Protein AF-A0A7R8CH23-F1 (afdb_monomer_lite)

InterPro domains:
  IPR001879 GPCR, family 2, extracellular hormone receptor domain [PF02793] (46-106)
  IPR001879 GPCR, family 2, extracellular hormone receptor domain [PS50227] (45-105)
  IPR001879 GPCR, family 2, extracellular hormone receptor domain [SM00008] (44-114)
  IPR003051 GPCR, family 2, corticotropin releasing factor receptor [PR01279] (59-70)
  IPR003051 GPCR, family 2, corticotropin releasing factor receptor [PR01279] (72-89)
  IPR003051 GPCR, family 2, corticotropin releasing factor receptor [PR01279] (93-109)
  IPR003051 GPCR, family 2, corticotropin releasing factor receptor [PR01279] (132-149)
  IPR017983 GPCR, family 2, secretin-like, conserved site [PS00649] (48-72)
  IPR036445 GPCR family 2, extracellular hormone receptor domain superfamily [G3DSA:4.10.1240.10] (37-118)
  IPR036445 GPCR family 2, extracellular hormone receptor domain superfamily [SSF111418] (42-132)
  IPR050332 G-protein coupled receptor 2 [PTHR45620] (45-149)

Organism: Lepeophtheirus salmonis (NCBI:txid72036)

Secondary structure (DSSP, 8-state):
--EEEEEEEETTEEEEEEEES----------S----------S-SSSBPPEE-SS-EEPPB-TTEEEEEEPPSEETTEEB-TTSEEEEEE-TTS-B-SS-B-TT--BS-TT-TTTS-HHHHHHHHHHHHHHHHHHHHHHHHHHHHHHH-

Radius of gyration: 26.86 Å; chains: 1; bounding box: 71×34×77 Å

Structure (mmCIF, N/CA/C/O backbone):
data_AF-A0A7R8CH23-F1
#
_entry.id   AF-A0A7R8CH23-F1
#
loop_
_atom_site.group_PDB
_atom_site.id
_atom_site.type_symbol
_atom_site.label_atom_id
_atom_site.label_alt_id
_atom_site.label_comp_id
_atom_site.label_asym_id
_atom_site.label_entity_id
_atom_site.label_seq_id
_atom_site.pdbx_PDB_ins_code
_atom_site.Cartn_x
_atom_site.Cartn_y
_atom_site.Cartn_z
_atom_site.occupancy
_atom_site.B_iso_or_equiv
_atom_site.auth_seq_id
_atom_site.auth_comp_id
_atom_site.auth_asym_id
_atom_site.auth_atom_id
_atom_site.pdbx_PDB_model_num
ATOM 1 N N . MET A 1 1 ? -20.859 -6.959 9.767 1.00 36.38 1 MET A N 1
ATOM 2 C CA . MET A 1 1 ? -20.305 -5.737 10.387 1.00 36.38 1 MET A CA 1
ATOM 3 C C . MET A 1 1 ? -18.914 -5.469 9.821 1.00 36.38 1 MET A C 1
ATOM 5 O O . MET A 1 1 ? -17.919 -5.811 10.444 1.00 36.38 1 MET A O 1
ATOM 9 N N . GLY A 1 2 ? -18.836 -4.927 8.609 1.00 45.56 2 GLY A N 1
ATOM 10 C CA . GLY A 1 2 ? -17.570 -4.554 7.971 1.00 45.56 2 GLY A CA 1
ATOM 11 C C . GLY A 1 2 ? -17.636 -3.105 7.509 1.00 45.56 2 GLY A C 1
ATOM 12 O O . GLY A 1 2 ? -18.728 -2.599 7.248 1.00 45.56 2 GLY A O 1
ATOM 13 N N . CYS A 1 3 ? -16.495 -2.425 7.439 1.00 55.41 3 CYS A N 1
ATOM 14 C CA . CYS A 1 3 ? -16.404 -1.160 6.721 1.00 55.41 3 CYS A CA 1
ATOM 15 C C . CYS A 1 3 ? -16.164 -1.462 5.239 1.00 55.41 3 CYS A C 1
ATOM 17 O O . CYS A 1 3 ? -15.293 -2.266 4.906 1.00 55.41 3 CYS A O 1
ATOM 19 N N . ARG A 1 4 ? -16.980 -0.872 4.365 1.00 56.94 4 ARG A N 1
ATOM 20 C CA . ARG A 1 4 ? -16.882 -1.013 2.912 1.00 56.94 4 ARG A CA 1
ATOM 21 C C . ARG A 1 4 ? -16.224 0.245 2.352 1.00 56.94 4 ARG A C 1
ATOM 23 O O . ARG A 1 4 ? -16.413 1.337 2.882 1.00 56.94 4 ARG A O 1
ATOM 30 N N . VAL A 1 5 ? -15.422 0.070 1.304 1.00 58.75 5 VAL A N 1
ATOM 31 C CA . VAL A 1 5 ? -14.964 1.197 0.494 1.00 58.75 5 VAL A CA 1
ATOM 32 C C . VAL A 1 5 ? -16.116 1.566 -0.427 1.00 58.75 5 VAL A C 1
ATOM 34 O O . VAL A 1 5 ? -16.444 0.805 -1.337 1.00 58.75 5 VAL A O 1
ATOM 37 N N . ASP A 1 6 ? -16.740 2.705 -0.163 1.00 57.22 6 ASP A N 1
ATOM 38 C CA . ASP A 1 6 ? -17.708 3.295 -1.072 1.00 57.22 6 ASP A CA 1
ATOM 39 C C . ASP A 1 6 ? -16.991 4.306 -1.959 1.00 57.22 6 ASP A C 1
ATOM 41 O O . ASP A 1 6 ? -16.208 5.148 -1.504 1.00 57.22 6 ASP A O 1
ATOM 45 N N . THR A 1 7 ? -17.255 4.195 -3.254 1.00 55.50 7 THR A N 1
ATOM 46 C CA . THR A 1 7 ? -16.744 5.106 -4.268 1.00 55.50 7 THR A CA 1
ATOM 47 C C . THR A 1 7 ? -17.795 6.179 -4.507 1.00 55.50 7 THR A C 1
ATOM 49 O O . THR A 1 7 ? -18.899 5.865 -4.954 1.00 55.50 7 THR A O 1
ATOM 52 N N . TYR A 1 8 ? -17.481 7.442 -4.222 1.00 51.59 8 TYR A N 1
ATOM 53 C CA . TYR A 1 8 ? -18.369 8.553 -4.564 1.00 51.59 8 TYR A CA 1
ATOM 54 C C . TYR A 1 8 ? -17.672 9.553 -5.485 1.00 51.59 8 TYR A C 1
ATOM 56 O O . TYR A 1 8 ? -16.466 9.797 -5.400 1.00 51.59 8 TYR A O 1
ATOM 64 N N . SER A 1 9 ? -18.449 10.129 -6.398 1.00 35.56 9 SER A N 1
ATOM 65 C CA . SER A 1 9 ? -17.972 11.121 -7.360 1.00 35.56 9 SER A CA 1
ATOM 66 C C . SER A 1 9 ? -18.293 12.525 -6.849 1.00 35.56 9 SER A C 1
ATOM 68 O O . SER A 1 9 ? -19.464 12.872 -6.701 1.00 35.56 9 SER A O 1
ATOM 70 N N . ILE A 1 10 ? -17.269 13.349 -6.604 1.00 44.78 10 ILE A N 1
ATOM 71 C CA . ILE A 1 10 ? -17.425 14.805 -6.444 1.00 44.78 10 ILE A CA 1
ATOM 72 C C . ILE A 1 10 ? -16.736 15.462 -7.640 1.00 44.78 10 ILE A C 1
ATOM 74 O O . ILE A 1 10 ? -15.509 15.553 -7.698 1.00 44.78 10 ILE A O 1
ATOM 78 N N . GLY A 1 11 ? -17.525 15.903 -8.622 1.00 55.12 11 GLY A N 1
ATOM 79 C CA . GLY A 1 11 ? -16.991 16.433 -9.881 1.00 55.12 11 GLY A CA 1
ATOM 80 C C . GLY A 1 11 ? -16.213 15.369 -10.669 1.00 55.12 11 GLY A C 1
ATOM 81 O O . GLY A 1 11 ? -16.676 14.239 -10.792 1.00 55.12 11 GLY A O 1
ATOM 82 N N . SER A 1 12 ? -15.031 15.720 -11.192 1.00 38.28 12 SER A N 1
ATOM 83 C CA . SER A 1 12 ? -14.148 14.804 -11.945 1.00 38.28 12 SER A CA 1
ATOM 84 C C . SER A 1 12 ? -13.234 13.932 -11.069 1.00 38.28 12 SER A C 1
ATOM 86 O O . SER A 1 12 ? -12.421 13.180 -11.603 1.00 38.28 12 SER A O 1
ATOM 88 N N . SER A 1 13 ? -13.331 14.034 -9.740 1.00 33.25 13 SER A N 1
ATOM 89 C CA . SER A 1 13 ? -12.480 13.298 -8.800 1.00 33.25 13 SER A CA 1
ATOM 90 C C . SER A 1 13 ? -13.232 12.110 -8.199 1.00 33.25 13 SER A C 1
ATOM 92 O O . SER A 1 13 ? -14.330 12.261 -7.658 1.00 33.25 13 SER A O 1
ATOM 94 N N . VAL A 1 14 ? -12.621 10.926 -8.276 1.00 50.81 14 VAL A N 1
ATOM 95 C CA . VAL A 1 14 ? -13.089 9.708 -7.603 1.00 50.81 14 VAL A CA 1
ATOM 96 C C . VAL A 1 14 ? -12.551 9.721 -6.176 1.00 50.81 14 VAL A C 1
ATOM 98 O O . VAL A 1 14 ? -11.336 9.765 -5.985 1.00 50.81 14 VAL A O 1
ATOM 101 N N . VAL A 1 15 ? -13.438 9.709 -5.179 1.00 51.28 15 VAL A N 1
ATOM 102 C CA . VAL A 1 15 ? -13.045 9.645 -3.768 1.00 51.28 15 VAL A CA 1
ATOM 103 C C . VAL A 1 15 ? -13.448 8.292 -3.198 1.00 51.28 15 VAL A C 1
ATOM 105 O O . VAL A 1 15 ? -14.611 7.894 -3.253 1.00 51.28 15 VAL A O 1
ATOM 108 N N . GLU A 1 16 ? -12.465 7.584 -2.651 1.00 50.53 16 GLU A N 1
ATOM 109 C CA . GLU A 1 16 ? -12.658 6.328 -1.933 1.00 50.53 16 GLU A CA 1
ATOM 110 C C . GLU A 1 16 ? -12.823 6.646 -0.449 1.00 50.53 16 GLU A C 1
ATOM 112 O O . GLU A 1 16 ? -11.978 7.309 0.159 1.00 50.53 16 GLU A O 1
ATOM 117 N N . SER A 1 17 ? -13.940 6.235 0.145 1.00 55.25 17 SER A N 1
ATOM 118 C CA . SER A 1 17 ? -14.217 6.485 1.559 1.00 55.25 17 SER A CA 1
ATOM 119 C C . SER A 1 17 ? -14.715 5.242 2.268 1.00 55.25 17 SER A C 1
ATOM 121 O O . SER A 1 17 ? -15.409 4.407 1.701 1.00 55.25 17 SER A O 1
ATOM 123 N N . CYS A 1 18 ? -14.330 5.130 3.535 1.00 62.78 18 CYS A N 1
ATOM 124 C CA . CYS A 1 18 ? -14.705 4.024 4.394 1.00 62.78 18 CYS A CA 1
ATOM 125 C C . CYS A 1 18 ? -16.016 4.321 5.105 1.00 62.78 18 CYS A C 1
ATOM 127 O O . CYS A 1 18 ? -16.049 5.101 6.055 1.00 62.78 18 CYS A O 1
ATOM 129 N N . THR A 1 19 ? -17.092 3.674 4.682 1.00 58.53 19 THR A N 1
ATOM 130 C CA . THR A 1 19 ? -18.384 3.723 5.367 1.00 58.53 19 THR A CA 1
ATOM 131 C C . THR A 1 19 ? -18.567 2.439 6.168 1.00 58.53 19 THR A C 1
ATOM 133 O O . THR A 1 19 ? -18.178 1.340 5.765 1.00 58.53 19 THR A O 1
ATOM 136 N N . LYS A 1 20 ? -19.120 2.550 7.377 1.00 54.94 20 LYS A N 1
ATOM 137 C CA . LYS A 1 20 ? -19.506 1.366 8.149 1.00 54.94 20 LYS A CA 1
ATOM 138 C C . LYS A 1 20 ? -20.740 0.771 7.476 1.00 54.94 20 LYS A C 1
ATOM 140 O O . LYS A 1 20 ? -21.751 1.454 7.378 1.00 54.94 20 LYS A O 1
ATOM 145 N N . GLY A 1 21 ? -20.669 -0.488 7.050 1.00 44.75 21 GLY A N 1
ATOM 146 C CA . GLY A 1 21 ? -21.730 -1.153 6.288 1.00 44.75 21 GLY A CA 1
ATOM 147 C C . GLY A 1 21 ? -23.062 -1.340 7.022 1.00 44.75 21 GLY A C 1
ATOM 148 O O . GLY A 1 21 ? -23.986 -1.844 6.410 1.00 44.75 21 GLY A O 1
ATOM 149 N N . ASP A 1 22 ? -23.181 -0.926 8.288 1.00 41.91 22 ASP A N 1
ATOM 150 C CA . ASP A 1 22 ? -24.427 -0.959 9.057 1.00 41.91 22 ASP A CA 1
ATOM 151 C C . ASP A 1 22 ? -24.450 0.199 10.091 1.00 41.91 22 ASP A C 1
ATOM 153 O O . ASP A 1 22 ? -24.155 -0.006 11.272 1.00 41.91 22 ASP A O 1
ATOM 157 N N . CYS A 1 23 ? -24.790 1.436 9.696 1.00 45.97 23 CYS A N 1
ATOM 158 C CA . CYS A 1 23 ? -25.543 2.294 10.625 1.00 45.97 23 CYS A CA 1
ATOM 159 C C . CYS A 1 23 ? -26.983 1.764 10.535 1.00 45.97 23 CYS A C 1
ATOM 161 O O . CYS A 1 23 ? -27.609 1.900 9.487 1.00 45.97 23 CYS A O 1
ATOM 163 N N . LEU A 1 24 ? -27.470 1.060 11.568 1.00 37.97 24 LEU A N 1
ATOM 164 C CA . LEU A 1 24 ? -28.811 0.466 11.562 1.00 37.97 24 LEU A CA 1
ATOM 165 C C . LEU A 1 24 ? -29.835 1.530 11.148 1.00 37.97 24 LEU A C 1
ATOM 167 O O . LEU A 1 24 ? -30.078 2.480 11.892 1.00 37.97 24 LEU A O 1
ATOM 171 N N . THR A 1 25 ? -30.471 1.355 9.991 1.00 38.69 25 THR A N 1
ATOM 172 C CA . THR A 1 25 ? -31.730 2.028 9.678 1.00 38.69 25 THR A CA 1
ATOM 173 C C . THR A 1 25 ? -32.793 1.451 10.605 1.00 38.69 25 THR A C 1
ATOM 175 O O . THR A 1 25 ? -33.557 0.567 10.223 1.00 38.69 25 THR A O 1
ATOM 178 N N . GLN A 1 26 ? -32.831 1.901 11.858 1.00 39.59 26 GLN A N 1
ATOM 179 C CA . GLN A 1 26 ? -34.026 1.720 12.666 1.00 39.59 26 GLN A CA 1
ATOM 180 C C . GLN A 1 26 ? -35.025 2.784 12.227 1.00 39.59 26 GLN A C 1
ATOM 182 O O . GLN A 1 26 ? -34.983 3.930 12.666 1.00 39.59 26 GLN A O 1
ATOM 187 N N . SER A 1 27 ? -35.936 2.403 11.337 1.00 41.25 27 SER A N 1
ATOM 188 C CA . SER A 1 27 ? -37.198 3.117 11.186 1.00 41.25 27 SER A CA 1
ATOM 189 C C . SER A 1 27 ? -38.006 2.907 12.468 1.00 41.25 27 SER A C 1
ATOM 191 O O . SER A 1 27 ? -38.812 1.984 12.548 1.00 41.25 27 SER A O 1
ATOM 193 N N . LEU A 1 28 ? -37.777 3.718 13.504 1.00 38.25 28 LEU A N 1
ATOM 194 C CA . LEU A 1 28 ? -38.648 3.708 14.678 1.00 38.25 28 LEU A CA 1
ATOM 195 C C . LEU A 1 28 ? -39.895 4.545 14.357 1.00 38.25 28 LEU A C 1
ATOM 197 O O . LEU A 1 28 ? -39.945 5.748 14.598 1.00 38.25 28 LEU A O 1
ATOM 201 N N . VAL A 1 29 ? -40.895 3.907 13.745 1.00 47.09 29 VAL A N 1
ATOM 202 C CA . VAL A 1 29 ? -42.216 4.507 13.519 1.00 47.09 29 VAL A CA 1
ATOM 203 C C . VAL A 1 29 ? -42.984 4.465 14.840 1.00 47.09 29 VAL A C 1
ATOM 205 O O . VAL A 1 29 ? -43.575 3.444 15.178 1.00 47.09 29 VAL A O 1
ATOM 208 N N . ILE A 1 30 ? -42.980 5.558 15.604 1.00 42.91 30 ILE A N 1
ATOM 209 C CA . ILE A 1 30 ? -43.882 5.724 16.752 1.00 42.91 30 ILE A CA 1
ATOM 210 C C . ILE A 1 30 ? -44.596 7.071 16.617 1.00 42.91 30 ILE A C 1
ATOM 212 O O . ILE A 1 30 ? -44.062 8.115 16.973 1.00 42.91 30 ILE A O 1
ATOM 216 N N . GLY A 1 31 ? -45.834 7.021 16.117 1.00 46.28 31 GLY A N 1
ATOM 217 C CA . GLY A 1 31 ? -46.788 8.132 16.176 1.00 46.28 31 GLY A CA 1
ATOM 218 C C . GLY A 1 31 ? -46.635 9.236 15.120 1.00 46.28 31 GLY A C 1
ATOM 219 O O . GLY A 1 31 ? -45.613 9.394 14.461 1.00 46.28 31 GLY A O 1
ATOM 220 N N . THR A 1 32 ? -47.716 10.003 14.945 1.00 50.19 32 THR A N 1
ATOM 221 C CA . THR A 1 32 ? -47.933 11.005 13.882 1.00 50.19 32 THR A CA 1
ATOM 222 C C . THR A 1 32 ? -47.398 12.408 14.192 1.00 50.19 32 THR A C 1
ATOM 224 O O . THR A 1 32 ? -47.683 13.351 13.455 1.00 50.19 32 THR A O 1
ATOM 227 N N . THR A 1 33 ? -46.623 12.597 15.257 1.00 39.81 33 THR A N 1
ATOM 228 C CA . THR A 1 33 ? -46.119 13.921 15.653 1.00 39.81 33 THR A CA 1
ATOM 229 C C . THR A 1 33 ? -44.639 14.072 15.329 1.00 39.81 33 THR A C 1
ATOM 231 O O . THR A 1 33 ? -43.784 13.459 15.960 1.00 39.81 33 THR A O 1
ATOM 234 N N . ARG A 1 34 ? -44.345 14.928 14.341 1.00 51.50 34 ARG A N 1
ATOM 235 C CA . ARG A 1 34 ? -42.996 15.361 13.952 1.00 51.50 34 ARG A CA 1
ATOM 236 C C . ARG A 1 34 ? -42.348 16.205 15.049 1.00 51.50 34 ARG A C 1
ATOM 238 O O . ARG A 1 34 ? -42.338 17.426 14.960 1.00 51.50 34 ARG A O 1
ATOM 245 N N . LEU A 1 35 ? -41.772 15.570 16.051 1.00 53.28 35 LEU A N 1
ATOM 246 C CA . LEU A 1 35 ? -40.751 16.175 16.895 1.00 53.28 35 LEU A CA 1
ATOM 247 C C . LEU A 1 35 ? -39.760 15.067 17.216 1.00 53.28 35 LEU A C 1
ATOM 249 O O . LEU A 1 35 ? -40.140 14.112 17.878 1.00 53.28 35 LEU A O 1
ATOM 253 N N . LEU A 1 36 ? -38.537 15.175 16.697 1.00 41.56 36 LEU A N 1
ATOM 254 C CA . LEU A 1 36 ? -37.297 14.960 17.443 1.00 41.56 36 LEU A CA 1
ATOM 255 C C . LEU A 1 36 ? -36.096 15.098 16.501 1.00 41.56 36 LEU A C 1
ATOM 257 O O . LEU A 1 36 ? -35.994 14.439 15.468 1.00 41.56 36 LEU A O 1
ATOM 261 N N . LEU A 1 37 ? -35.183 15.982 16.902 1.00 47.91 37 LEU A N 1
ATOM 262 C CA . LEU A 1 37 ? -33.774 15.893 16.558 1.00 47.91 37 LEU A CA 1
ATOM 263 C C . LEU A 1 37 ? -33.284 14.498 16.949 1.00 47.91 37 LEU A C 1
ATOM 265 O O . LEU A 1 37 ? -33.189 14.193 18.132 1.00 47.91 37 LEU A O 1
ATOM 269 N N . GLN A 1 38 ? -32.931 13.678 15.973 1.00 38.06 38 GLN A N 1
ATOM 270 C CA . GLN A 1 38 ? -31.993 12.598 16.217 1.00 38.06 38 GLN A CA 1
ATOM 271 C C . GLN A 1 38 ? -30.987 12.656 15.079 1.00 38.06 38 GLN A C 1
ATOM 273 O O . GLN A 1 38 ? -31.160 12.046 14.026 1.00 38.06 38 GLN A O 1
ATOM 278 N N . THR A 1 39 ? -29.943 13.459 15.268 1.00 37.81 39 THR A N 1
ATOM 279 C CA . THR A 1 39 ? -28.686 13.188 14.585 1.00 37.81 39 THR A CA 1
ATOM 280 C C . THR A 1 39 ? -28.330 11.749 14.946 1.00 37.81 39 THR A C 1
ATOM 282 O O . THR A 1 39 ? -28.065 11.422 16.102 1.00 37.81 39 THR A O 1
ATOM 285 N N . VAL A 1 40 ? -28.450 10.844 13.973 1.00 47.09 40 VAL A N 1
ATOM 286 C CA . VAL A 1 40 ? -27.966 9.471 14.099 1.00 47.09 40 VAL A CA 1
ATOM 287 C C . VAL A 1 40 ? -26.453 9.567 14.028 1.00 47.09 40 VAL A C 1
ATOM 289 O O . VAL A 1 40 ? -25.831 9.346 12.993 1.00 47.09 40 VAL A O 1
ATOM 292 N N . GLU A 1 41 ? -25.853 9.973 15.134 1.00 43.19 41 GLU A N 1
ATOM 293 C CA . GLU A 1 41 ? -24.439 9.776 15.336 1.00 43.19 41 GLU A CA 1
ATOM 294 C C . GLU A 1 41 ? -24.284 8.272 15.549 1.00 43.19 41 GLU A C 1
ATOM 296 O O . GLU A 1 41 ? -24.493 7.732 16.637 1.00 43.19 41 GLU A O 1
ATOM 301 N N . CYS A 1 42 ? -23.903 7.561 14.479 1.00 50.78 42 CYS A N 1
ATOM 302 C CA . CYS A 1 42 ? -23.018 6.415 14.655 1.00 50.78 42 CYS A CA 1
ATOM 303 C C . CYS A 1 42 ? -21.979 6.880 15.704 1.00 50.78 42 CYS A C 1
ATOM 305 O O . CYS A 1 42 ? -21.559 8.027 15.632 1.00 50.78 42 CYS A O 1
ATOM 307 N N . LEU A 1 43 ? -21.698 6.103 16.756 1.00 46.72 43 LEU A N 1
ATOM 308 C CA . LEU A 1 43 ? -20.859 6.519 17.894 1.00 46.72 43 LEU A CA 1
ATOM 309 C C . LEU A 1 43 ? -19.436 6.834 17.404 1.00 46.72 43 LEU A C 1
ATOM 311 O O . LEU A 1 43 ? -18.544 5.992 17.446 1.00 46.72 43 LEU A O 1
ATOM 315 N N . PHE A 1 44 ? -19.272 8.014 16.832 1.00 52.03 44 PHE A N 1
ATOM 316 C CA . PHE A 1 44 ? -18.194 8.343 15.918 1.00 52.03 44 PHE A CA 1
ATOM 317 C C . PHE A 1 44 ? -17.372 9.517 16.428 1.00 52.03 44 PHE A C 1
ATOM 319 O O . PHE A 1 44 ? -16.245 9.724 15.996 1.00 52.03 44 PHE A O 1
ATOM 326 N N . ASP A 1 45 ? -17.913 10.229 17.413 1.00 52.75 45 ASP A N 1
ATOM 327 C CA . ASP A 1 45 ? -17.341 11.479 17.892 1.00 52.75 45 ASP A CA 1
ATOM 328 C C . ASP A 1 45 ? -16.466 11.318 19.152 1.00 52.75 45 ASP A C 1
ATOM 330 O O . ASP A 1 45 ? -15.805 12.251 19.620 1.00 52.75 45 ASP A O 1
ATOM 334 N N . LEU A 1 46 ? -16.385 10.098 19.700 1.00 63.66 46 LEU A N 1
ATOM 335 C CA . LEU A 1 46 ? -15.522 9.799 20.849 1.00 63.66 46 LEU A CA 1
ATOM 336 C C . LEU A 1 46 ? -14.131 9.268 20.472 1.00 63.66 46 LEU A C 1
ATOM 338 O O . LEU A 1 46 ? -13.263 9.249 21.342 1.00 63.66 46 LEU A O 1
ATOM 342 N N . GLY A 1 47 ? -13.885 8.872 19.218 1.00 74.00 47 GLY A N 1
ATOM 343 C CA . GLY A 1 47 ? -12.663 8.160 18.816 1.00 74.00 47 GLY A CA 1
ATOM 344 C C . GLY A 1 47 ? -12.136 8.513 17.424 1.00 74.00 47 GLY A C 1
ATOM 345 O O . GLY A 1 47 ? -12.425 9.587 16.904 1.00 74.00 47 GLY A O 1
ATOM 346 N N . CYS A 1 48 ? -11.317 7.633 16.840 1.00 83.31 48 CYS A N 1
ATOM 347 C CA . CYS A 1 48 ? -10.758 7.849 15.503 1.00 83.31 48 CYS A CA 1
ATOM 348 C C . CYS A 1 48 ? -11.788 7.569 14.403 1.00 83.31 48 CYS A C 1
ATOM 350 O O . CYS A 1 48 ? -12.564 6.613 14.498 1.00 83.31 48 CYS A O 1
ATOM 352 N N . THR A 1 49 ? -11.753 8.381 13.341 1.00 81.62 49 THR A N 1
ATOM 353 C CA . THR A 1 49 ? -12.718 8.333 12.233 1.00 81.62 49 THR A CA 1
ATOM 354 C C . THR A 1 49 ? -12.431 7.228 11.202 1.00 81.62 49 THR A C 1
ATOM 356 O O . THR A 1 49 ? -11.336 6.686 11.259 1.00 81.62 49 THR A O 1
ATOM 359 N N . PRO A 1 50 ? -13.318 6.781 10.280 1.00 79.94 50 PRO A N 1
ATOM 360 C CA . PRO A 1 50 ? -13.040 5.580 9.516 1.00 79.94 50 PRO A CA 1
ATOM 361 C C . PRO A 1 50 ? -12.150 6.016 8.358 1.00 79.94 50 PRO A C 1
ATOM 363 O O . PRO A 1 50 ? -12.482 6.928 7.599 1.00 79.94 50 PRO A O 1
ATOM 366 N N . LEU A 1 51 ? -10.980 5.413 8.241 1.00 82.06 51 LEU A N 1
ATOM 367 C CA . LEU A 1 51 ? -9.959 5.909 7.331 1.00 82.06 51 LEU A CA 1
ATOM 368 C C . LEU A 1 51 ? -9.684 4.885 6.245 1.00 82.06 51 LEU A C 1
ATOM 370 O O . LEU A 1 51 ? -9.474 3.706 6.525 1.00 82.06 51 LEU A O 1
ATOM 374 N N . PHE A 1 52 ? -9.610 5.356 5.007 1.00 84.31 52 PHE A N 1
ATOM 375 C CA . PHE A 1 52 ? -9.043 4.577 3.922 1.00 84.31 52 PHE A CA 1
ATOM 376 C C . PHE A 1 52 ? -7.570 4.953 3.725 1.00 84.31 52 PHE A C 1
ATOM 378 O O . PHE A 1 52 ? -7.256 6.107 3.442 1.00 84.31 52 PHE A O 1
ATOM 385 N N . ASP A 1 53 ? -6.664 3.983 3.875 1.00 83.75 53 ASP A N 1
ATOM 386 C CA . ASP A 1 53 ? -5.207 4.198 3.791 1.00 83.75 53 ASP A CA 1
ATOM 387 C C . ASP A 1 53 ? -4.614 3.721 2.454 1.00 83.75 53 ASP A C 1
ATOM 389 O O . ASP A 1 53 ? -3.513 3.179 2.408 1.00 83.75 53 ASP A O 1
ATOM 393 N N . LYS A 1 54 ? -5.378 3.827 1.356 1.00 82.50 54 LYS A N 1
ATOM 394 C CA . LYS A 1 54 ? -5.029 3.338 -0.002 1.00 82.50 54 LYS A CA 1
ATOM 395 C C . LYS A 1 54 ? -4.848 1.819 -0.152 1.00 82.50 54 LYS A C 1
ATOM 397 O O . LYS A 1 54 ? -4.670 1.339 -1.268 1.00 82.50 54 LYS A O 1
ATOM 402 N N . ILE A 1 55 ? -4.864 1.078 0.954 1.00 83.38 55 ILE A N 1
ATOM 403 C CA . ILE A 1 55 ? -4.671 -0.378 1.001 1.00 83.38 55 ILE A CA 1
ATOM 404 C C . ILE A 1 55 ? -5.892 -1.043 1.628 1.00 83.38 55 ILE A C 1
ATOM 406 O O . ILE A 1 55 ? -6.462 -1.975 1.073 1.00 83.38 55 ILE A O 1
ATOM 410 N N . SER A 1 56 ? -6.296 -0.577 2.808 1.00 85.56 56 SER A N 1
ATOM 411 C CA . SER A 1 56 ? -7.367 -1.200 3.580 1.00 85.56 56 SER A CA 1
ATOM 412 C C . SER A 1 56 ? -8.238 -0.166 4.268 1.00 85.56 56 SER A C 1
ATOM 414 O O . SER A 1 56 ? -7.837 0.981 4.494 1.00 85.56 56 SER A O 1
ATOM 416 N N . CYS A 1 57 ? -9.453 -0.607 4.574 1.00 85.56 57 CYS A N 1
ATOM 417 C CA . CYS A 1 57 ? -10.471 0.210 5.192 1.00 85.56 57 CYS A CA 1
ATOM 418 C C . CYS A 1 57 ? -10.456 0.038 6.712 1.00 85.56 57 CYS A C 1
ATOM 420 O O . CYS A 1 57 ? -10.747 -1.046 7.219 1.00 85.56 57 CYS A O 1
ATOM 422 N N . TRP A 1 58 ? -10.114 1.102 7.437 1.00 84.81 58 TRP A N 1
ATOM 423 C CA . TRP A 1 58 ? -10.005 1.092 8.892 1.00 84.81 58 TRP A CA 1
ATOM 424 C C . TRP A 1 58 ? -11.330 1.508 9.535 1.00 84.81 58 TRP A C 1
ATOM 426 O O . TRP A 1 58 ? -11.788 2.633 9.306 1.00 84.81 58 TRP A O 1
ATOM 436 N N . PRO A 1 59 ? -11.961 0.640 10.348 1.00 83.25 59 PRO A N 1
ATOM 437 C CA . PRO A 1 59 ? -13.154 1.015 11.089 1.00 83.25 59 PRO A CA 1
ATOM 438 C C . PRO A 1 59 ? -12.812 2.030 12.181 1.00 83.25 59 PRO A C 1
ATOM 440 O O . PRO A 1 59 ? -11.729 1.995 12.764 1.00 83.25 59 PRO A O 1
ATOM 443 N N . GLY A 1 60 ? -13.765 2.913 12.486 1.00 78.56 60 GLY A N 1
ATOM 444 C CA . GLY A 1 60 ? -13.629 3.829 13.615 1.00 78.56 60 GLY A CA 1
ATOM 445 C C . GLY A 1 60 ? -13.475 3.071 14.935 1.00 78.56 60 GLY A C 1
ATOM 446 O O . GLY A 1 60 ? -14.125 2.044 15.154 1.00 78.56 60 GLY A O 1
ATOM 447 N N . GLY A 1 61 ? -12.601 3.579 15.799 1.00 79.19 61 GLY A N 1
ATOM 448 C CA . GLY A 1 61 ? -12.157 2.905 17.015 1.00 79.19 61 GLY A CA 1
ATOM 449 C C . GLY A 1 61 ? -12.073 3.845 18.209 1.00 79.19 61 GLY A C 1
ATOM 450 O O . GLY A 1 61 ? -11.961 5.059 18.045 1.00 79.19 61 GLY A O 1
ATOM 451 N N . GLN A 1 62 ? -12.120 3.286 19.420 1.00 82.25 62 GLN A N 1
ATOM 452 C CA . GLN A 1 62 ? -11.959 4.063 20.649 1.00 82.25 62 GLN A CA 1
ATOM 453 C C . GLN A 1 62 ? -10.557 4.696 20.729 1.00 82.25 62 GLN A C 1
ATOM 455 O O . GLN A 1 62 ? -9.587 4.119 20.230 1.00 82.25 62 GLN A O 1
ATOM 460 N N . PRO A 1 63 ? -10.432 5.876 21.362 1.00 86.19 63 PRO A N 1
ATOM 461 C CA . PRO A 1 63 ? -9.141 6.519 21.558 1.00 86.19 63 PRO A CA 1
ATOM 462 C C . PRO A 1 63 ? -8.223 5.620 22.393 1.00 86.19 63 PRO A C 1
ATOM 464 O O . PRO A 1 63 ? -8.680 4.913 23.291 1.00 86.19 63 PRO A O 1
ATOM 467 N N . ASN A 1 64 ? -6.923 5.660 22.104 1.00 88.81 64 ASN A N 1
ATOM 468 C CA . ASN A 1 64 ? -5.901 4.857 22.782 1.00 88.81 64 ASN A CA 1
ATOM 469 C C . ASN A 1 64 ? -6.111 3.333 22.647 1.00 88.81 64 ASN A C 1
ATOM 471 O O . ASN A 1 64 ? -5.844 2.577 23.580 1.00 88.81 64 ASN A O 1
ATOM 475 N N . THR A 1 65 ? -6.613 2.884 21.494 1.00 88.06 65 THR A N 1
ATOM 476 C CA . THR A 1 65 ? -6.884 1.466 21.211 1.00 88.06 65 THR A CA 1
ATOM 477 C C . THR A 1 65 ? -6.194 1.030 19.921 1.00 88.06 65 THR A C 1
ATOM 479 O O . THR A 1 65 ? -6.089 1.794 18.958 1.00 88.06 65 THR A O 1
ATOM 482 N N . LEU A 1 66 ? -5.728 -0.218 19.901 1.00 90.00 66 LEU A N 1
ATOM 483 C CA . LEU A 1 66 ? -5.201 -0.873 18.711 1.00 90.00 66 LEU A CA 1
ATOM 484 C C . LEU A 1 66 ? -6.350 -1.555 17.963 1.00 90.00 66 LEU A C 1
ATOM 486 O O . LEU A 1 66 ? -7.051 -2.402 18.514 1.00 90.00 66 LEU A O 1
ATOM 490 N N . ILE A 1 67 ? -6.551 -1.157 16.711 1.00 89.19 67 ILE A N 1
ATOM 491 C CA . ILE A 1 67 ? -7.588 -1.691 15.832 1.00 89.19 67 ILE A CA 1
ATOM 492 C C . ILE A 1 67 ? -6.979 -2.783 14.967 1.00 89.19 67 ILE A C 1
ATOM 494 O O . ILE A 1 67 ? -5.883 -2.617 14.436 1.00 89.19 67 ILE A O 1
ATOM 498 N N . ILE A 1 68 ? -7.695 -3.897 14.854 1.00 89.38 68 ILE A N 1
ATOM 499 C CA . ILE A 1 68 ? -7.256 -5.109 14.168 1.00 89.38 68 ILE A CA 1
ATOM 500 C C . ILE A 1 68 ? -8.246 -5.383 13.040 1.00 89.38 68 ILE A C 1
ATOM 502 O O . ILE A 1 68 ? -9.457 -5.400 13.273 1.00 89.38 68 ILE A O 1
ATOM 506 N N . ILE A 1 69 ? -7.734 -5.595 11.833 1.00 88.19 69 ILE A N 1
ATOM 507 C CA . ILE A 1 69 ? -8.518 -6.016 10.671 1.00 88.19 69 ILE A CA 1
ATOM 508 C C . ILE A 1 69 ? -7.849 -7.231 10.021 1.00 88.19 69 ILE A C 1
ATOM 510 O O . ILE A 1 69 ? -6.622 -7.336 10.073 1.00 88.19 69 ILE A O 1
ATOM 514 N N . PRO A 1 70 ? -8.615 -8.147 9.409 1.00 88.06 70 PRO A N 1
ATOM 515 C CA . PRO A 1 70 ? -8.020 -9.227 8.631 1.00 88.06 70 PRO A CA 1
ATOM 516 C C . PRO A 1 70 ? -7.250 -8.659 7.434 1.00 88.06 70 PRO A C 1
ATOM 518 O O . PRO A 1 70 ? -7.629 -7.621 6.879 1.00 88.06 70 PRO A O 1
ATOM 521 N N . CYS A 1 71 ? -6.178 -9.340 7.029 1.00 88.38 71 CYS A N 1
ATOM 522 C CA . CYS A 1 71 ? -5.501 -9.042 5.770 1.00 88.38 71 CYS A CA 1
ATOM 523 C C . CYS A 1 71 ? -6.470 -9.216 4.583 1.00 88.38 71 CYS A C 1
ATOM 525 O O . CYS A 1 71 ? -7.457 -9.952 4.646 1.00 88.38 71 CYS A O 1
ATOM 527 N N . PHE A 1 72 ? -6.197 -8.508 3.493 1.00 85.12 72 PHE A N 1
ATOM 528 C CA . PHE A 1 72 ? -6.967 -8.604 2.254 1.00 85.12 72 PHE A CA 1
ATOM 529 C C . PHE A 1 72 ? -6.701 -9.937 1.546 1.00 85.12 72 PHE A C 1
ATOM 531 O O . PHE A 1 72 ? -5.604 -10.472 1.628 1.00 85.12 72 PHE A O 1
ATOM 538 N N . ASP A 1 73 ? -7.703 -10.456 0.835 1.00 83.06 73 ASP A N 1
ATOM 539 C CA . ASP A 1 73 ? -7.566 -11.694 0.052 1.00 83.06 73 ASP A CA 1
ATOM 540 C C . ASP A 1 73 ? -6.712 -11.454 -1.198 1.00 83.06 73 ASP A C 1
ATOM 542 O O . ASP A 1 73 ? -5.786 -12.204 -1.496 1.00 83.06 73 ASP A O 1
ATOM 546 N N . GLU A 1 74 ? -6.946 -10.329 -1.880 1.00 78.12 74 GLU A N 1
ATOM 547 C CA . GLU A 1 74 ? -6.223 -9.955 -3.087 1.00 78.12 74 GLU A CA 1
ATOM 548 C C . GLU A 1 74 ? -5.917 -8.457 -3.103 1.00 78.12 74 GLU A C 1
ATOM 550 O O . GLU A 1 74 ? -6.798 -7.620 -2.896 1.00 78.12 74 GLU A O 1
ATOM 555 N N . PHE A 1 75 ? -4.662 -8.108 -3.382 1.00 78.62 75 PHE A N 1
ATOM 556 C CA . PHE A 1 75 ? -4.264 -6.731 -3.649 1.00 78.62 75 PHE A CA 1
ATOM 557 C C . PHE A 1 75 ? -3.425 -6.677 -4.910 1.00 78.62 75 PHE A C 1
ATOM 559 O O . PHE A 1 75 ? -2.397 -7.347 -5.030 1.00 78.62 75 PHE A O 1
ATOM 566 N N . ARG A 1 76 ? -3.895 -5.863 -5.859 1.00 73.06 76 ARG A N 1
ATOM 567 C CA . ARG A 1 76 ? -3.277 -5.649 -7.172 1.00 73.06 76 ARG A CA 1
ATOM 568 C C . ARG A 1 76 ? -3.104 -6.917 -8.027 1.00 73.06 76 ARG A C 1
ATOM 570 O O . ARG A 1 76 ? -2.449 -6.827 -9.051 1.00 73.06 76 ARG A O 1
ATOM 577 N N . GLY A 1 77 ? -3.699 -8.057 -7.671 1.00 73.44 77 GLY A N 1
ATOM 578 C CA . GLY A 1 77 ? -3.514 -9.336 -8.377 1.00 73.44 77 GLY A CA 1
ATOM 579 C C . GLY A 1 77 ? -2.626 -10.348 -7.643 1.00 73.44 77 GLY A C 1
ATOM 580 O O . GLY A 1 77 ? -2.409 -11.446 -8.150 1.00 73.44 77 GLY A O 1
ATOM 581 N N . ILE A 1 78 ? -2.109 -10.011 -6.454 1.00 77.56 78 ILE A N 1
ATOM 582 C CA . ILE A 1 78 ? -1.420 -10.959 -5.565 1.00 77.56 78 ILE A CA 1
ATOM 583 C C . ILE A 1 78 ? -2.368 -11.371 -4.447 1.00 77.56 78 ILE A C 1
ATOM 585 O O . ILE A 1 78 ? -3.010 -10.520 -3.829 1.00 77.56 78 ILE A O 1
ATOM 589 N N . LYS A 1 79 ? -2.406 -12.678 -4.168 1.00 83.38 79 LYS A N 1
ATOM 590 C CA . LYS A 1 79 ? -3.171 -13.254 -3.062 1.00 83.38 79 LYS A CA 1
ATOM 591 C C . LYS A 1 79 ? -2.375 -13.275 -1.765 1.00 83.38 79 LYS A C 1
ATOM 593 O O . LYS A 1 79 ? -1.215 -13.700 -1.761 1.00 83.38 79 LYS A O 1
ATOM 598 N N . TYR A 1 80 ? -3.010 -12.862 -0.678 1.00 83.62 80 TYR A N 1
ATOM 599 C CA . TYR A 1 80 ? -2.396 -12.740 0.643 1.00 83.62 80 TYR A CA 1
ATOM 600 C C . TYR A 1 80 ? -3.070 -13.650 1.665 1.00 83.62 80 TYR A C 1
ATOM 602 O O . TYR A 1 80 ? -4.203 -14.095 1.491 1.00 83.62 80 TYR A O 1
ATOM 610 N N . ASP A 1 81 ? -2.333 -13.970 2.727 1.00 85.06 81 ASP A N 1
ATOM 611 C CA . ASP A 1 81 ? -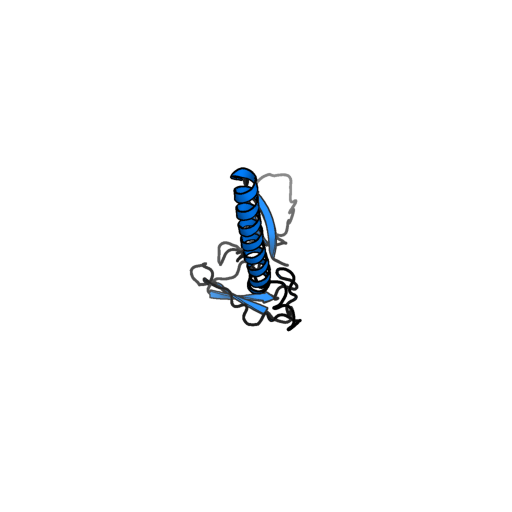2.824 -14.848 3.780 1.00 85.06 81 ASP A CA 1
ATOM 612 C C . ASP A 1 81 ? -3.850 -14.121 4.665 1.00 85.06 81 ASP A C 1
ATOM 614 O O . ASP A 1 81 ? -3.500 -13.325 5.538 1.00 85.06 81 ASP A O 1
ATOM 618 N N . ILE A 1 82 ? -5.134 -14.422 4.449 1.00 84.88 82 ILE A N 1
ATOM 619 C CA . ILE A 1 82 ? -6.260 -13.864 5.215 1.00 84.88 82 ILE A CA 1
ATOM 620 C C . ILE A 1 82 ? -6.333 -14.371 6.662 1.00 84.88 82 ILE A C 1
ATOM 622 O O . ILE A 1 82 ? -7.156 -13.887 7.438 1.00 84.88 82 ILE A O 1
ATOM 626 N N . THR A 1 83 ? -5.518 -15.364 7.041 1.00 86.88 83 THR A N 1
ATOM 627 C CA . THR A 1 83 ? -5.461 -15.850 8.432 1.00 86.88 83 THR A CA 1
ATOM 628 C C . THR A 1 83 ? -4.720 -14.883 9.352 1.00 86.88 83 THR A C 1
ATOM 630 O O . THR A 1 83 ? -4.808 -14.991 10.578 1.00 86.88 83 THR A O 1
ATOM 633 N N . LYS A 1 84 ? -3.981 -13.944 8.759 1.00 89.19 84 LYS A N 1
ATOM 634 C CA . LYS A 1 84 ? -3.208 -12.921 9.447 1.00 89.19 84 LYS A CA 1
ATOM 635 C C . LYS A 1 84 ? -3.986 -11.621 9.550 1.00 89.19 84 LYS A C 1
ATOM 637 O O . LYS A 1 84 ? -4.929 -11.367 8.798 1.00 89.19 84 LYS A O 1
ATOM 642 N N . ASN A 1 85 ? -3.570 -10.793 10.502 1.00 91.12 85 ASN A N 1
ATOM 643 C CA . ASN A 1 85 ? -4.233 -9.533 10.787 1.00 91.12 85 ASN A CA 1
ATOM 644 C C . ASN A 1 85 ? -3.278 -8.355 10.607 1.00 91.12 85 ASN A C 1
ATOM 646 O O . ASN A 1 85 ? -2.117 -8.401 11.006 1.00 91.12 85 ASN A O 1
ATOM 650 N N . ALA A 1 86 ? -3.809 -7.269 10.061 1.00 91.25 86 ALA A N 1
ATOM 651 C CA . ALA A 1 86 ? -3.167 -5.969 10.071 1.00 91.25 86 ALA A CA 1
ATOM 652 C C . ALA A 1 86 ? -3.634 -5.174 11.290 1.00 91.25 86 ALA A C 1
ATOM 654 O O . ALA A 1 86 ? -4.786 -5.289 11.728 1.00 91.25 86 ALA A O 1
ATOM 655 N N . THR A 1 87 ? -2.756 -4.325 11.820 1.00 92.00 87 THR A N 1
ATOM 656 C CA . THR A 1 87 ? -3.075 -3.518 13.002 1.00 92.00 87 THR A CA 1
ATOM 657 C C . THR A 1 87 ? -2.775 -2.042 12.797 1.00 92.00 87 THR A C 1
ATOM 659 O O . THR A 1 87 ? -1.866 -1.667 12.061 1.00 92.00 87 THR A O 1
ATOM 662 N N . ARG A 1 88 ? -3.569 -1.174 13.424 1.00 91.44 88 ARG A N 1
ATOM 663 C CA . ARG A 1 88 ? -3.333 0.272 13.421 1.00 91.44 88 ARG A CA 1
ATOM 664 C C . ARG A 1 88 ? -3.728 0.873 14.752 1.00 91.44 88 ARG A C 1
ATOM 666 O O . ARG A 1 88 ? -4.802 0.591 15.282 1.00 91.44 88 ARG A O 1
ATOM 673 N N . PHE A 1 89 ? -2.875 1.743 15.274 1.00 91.44 89 PHE A N 1
ATOM 674 C CA . PHE A 1 89 ? -3.131 2.416 16.538 1.00 91.44 89 PHE A CA 1
ATOM 675 C C . PHE A 1 89 ? -3.955 3.697 16.349 1.00 91.44 89 PHE A C 1
ATOM 677 O O . PHE A 1 89 ? -3.649 4.528 15.486 1.00 91.44 89 PHE A O 1
ATOM 684 N N . CYS A 1 90 ? -4.986 3.859 17.179 1.00 89.88 90 CYS A N 1
ATOM 685 C CA . CYS A 1 90 ? -5.730 5.103 17.342 1.00 89.88 90 CYS A CA 1
ATOM 686 C C . CYS A 1 90 ? -5.216 5.830 18.590 1.00 89.88 90 CYS A C 1
ATOM 688 O O . CYS A 1 90 ? -5.355 5.330 19.709 1.00 89.88 90 CYS A O 1
ATOM 690 N N . TYR A 1 91 ? -4.626 7.014 18.424 1.00 89.81 91 TYR A N 1
ATOM 691 C CA . TYR A 1 91 ? -4.120 7.797 19.550 1.00 89.81 91 TYR A CA 1
ATOM 692 C C . TYR A 1 91 ? -5.252 8.370 20.410 1.00 89.81 91 TYR A C 1
ATOM 694 O O . TYR A 1 91 ? -6.375 8.582 19.953 1.00 89.81 91 TYR A O 1
ATOM 702 N N . ALA A 1 92 ? -4.931 8.710 21.663 1.00 87.25 92 ALA A N 1
ATOM 703 C CA . ALA A 1 92 ? -5.846 9.430 22.552 1.00 87.25 92 ALA A CA 1
ATOM 704 C C . ALA A 1 92 ? -6.287 10.797 21.987 1.00 87.25 92 ALA A C 1
ATOM 706 O O . ALA A 1 92 ? -7.358 11.291 22.321 1.00 87.25 92 ALA A O 1
ATOM 707 N N . ASN A 1 93 ? -5.490 11.375 21.080 1.00 89.50 93 ASN A N 1
ATOM 708 C CA . ASN A 1 93 ? -5.792 12.624 20.378 1.00 89.50 93 ASN A CA 1
ATOM 709 C C . ASN A 1 93 ? -6.773 12.441 19.199 1.00 89.50 93 ASN A C 1
ATOM 711 O O . ASN A 1 93 ? -6.864 13.302 18.331 1.00 89.50 93 ASN A O 1
ATOM 715 N N . LYS A 1 94 ? -7.470 11.296 19.122 1.00 84.12 94 LYS A N 1
ATOM 716 C CA . LYS A 1 94 ? -8.412 10.943 18.041 1.00 84.12 94 LYS A CA 1
ATOM 717 C C . LYS A 1 94 ? -7.782 10.929 16.640 1.00 84.12 94 LYS A C 1
ATOM 719 O O . LYS A 1 94 ? -8.481 10.984 15.631 1.00 84.12 94 LYS A O 1
ATOM 724 N N . THR A 1 95 ? -6.457 10.839 16.569 1.00 86.56 95 THR A N 1
ATOM 725 C CA . THR A 1 95 ? -5.698 10.756 15.325 1.00 86.56 95 THR A CA 1
ATOM 726 C C . THR A 1 95 ? -5.210 9.337 15.088 1.00 86.56 95 THR A C 1
ATOM 728 O O . THR A 1 95 ? -4.848 8.603 16.011 1.00 86.56 95 THR A O 1
ATOM 731 N N . TRP A 1 96 ? -5.175 8.950 13.821 1.00 88.31 96 TRP A N 1
ATOM 732 C CA . TRP A 1 96 ? -4.593 7.683 13.412 1.00 88.31 96 TRP A CA 1
ATOM 733 C C . TRP A 1 96 ? -3.068 7.732 13.442 1.00 88.31 96 TRP A C 1
ATOM 735 O O . TRP A 1 96 ? -2.467 8.758 13.119 1.00 88.31 96 TRP A O 1
ATOM 745 N N . ALA A 1 97 ? -2.440 6.594 13.750 1.00 90.25 97 ALA A N 1
ATOM 746 C CA . ALA A 1 97 ? -1.024 6.383 13.468 1.00 90.25 97 ALA A CA 1
ATOM 747 C C . ALA A 1 97 ? -0.708 6.688 11.996 1.00 90.25 97 ALA A C 1
ATOM 749 O O . ALA A 1 97 ? -1.550 6.483 11.121 1.00 90.25 97 ALA A O 1
ATOM 750 N N . SER A 1 98 ? 0.499 7.185 11.716 1.00 89.12 98 SER A N 1
ATOM 751 C CA . SER A 1 98 ? 0.912 7.579 10.360 1.00 89.12 98 SER A CA 1
ATOM 752 C C . SER A 1 98 ? 0.947 6.404 9.383 1.00 89.12 98 SER A C 1
ATOM 754 O O . SER A 1 98 ? 0.715 6.588 8.191 1.00 89.12 98 SER A O 1
ATOM 756 N N . LYS A 1 99 ? 1.217 5.199 9.890 1.00 87.38 99 LYS A N 1
ATOM 757 C CA . LYS A 1 99 ? 1.231 3.946 9.138 1.00 87.38 99 LYS A CA 1
ATOM 758 C C . LYS A 1 99 ? 0.488 2.872 9.921 1.00 87.38 99 LYS A C 1
ATOM 760 O O . LYS A 1 99 ? 0.486 2.888 11.150 1.00 87.38 99 LYS A O 1
ATOM 765 N N . ALA A 1 100 ? -0.146 1.967 9.187 1.00 89.69 100 ALA A N 1
ATOM 766 C CA . ALA A 1 100 ? -0.636 0.714 9.733 1.00 89.69 100 ALA A CA 1
ATOM 767 C C . ALA A 1 100 ? 0.416 -0.390 9.570 1.00 89.69 100 ALA A C 1
ATOM 769 O O . ALA A 1 100 ? 1.185 -0.393 8.605 1.00 89.69 100 ALA A O 1
ATOM 770 N N . ASP A 1 101 ? 0.420 -1.323 10.512 1.00 92.19 101 ASP A N 1
ATOM 771 C CA . ASP A 1 101 ? 1.314 -2.469 10.549 1.00 92.19 101 ASP A CA 1
ATOM 772 C C . ASP A 1 101 ? 0.693 -3.634 9.768 1.00 92.19 101 ASP A C 1
ATOM 774 O O . ASP A 1 101 ? -0.228 -4.305 10.239 1.00 92.19 101 ASP A O 1
ATOM 778 N N . TYR A 1 102 ? 1.223 -3.870 8.564 1.00 89.62 102 TYR A N 1
ATOM 779 C CA . TYR A 1 102 ? 0.866 -4.988 7.676 1.00 89.62 102 TYR A CA 1
ATOM 780 C C . TYR A 1 102 ? 1.941 -6.090 7.660 1.00 89.62 102 TYR A C 1
ATOM 782 O O . TYR A 1 102 ? 1.971 -6.901 6.739 1.00 89.62 102 TYR A O 1
ATOM 790 N N . ASN A 1 103 ? 2.841 -6.128 8.652 1.00 88.38 103 ASN A N 1
ATOM 791 C CA . ASN A 1 103 ? 3.976 -7.066 8.680 1.00 88.38 103 ASN A CA 1
ATOM 792 C C . ASN A 1 103 ? 3.562 -8.543 8.641 1.00 88.38 103 ASN A C 1
ATOM 794 O O . ASN A 1 103 ? 4.348 -9.381 8.207 1.00 88.38 103 ASN A O 1
ATOM 798 N N . GLU A 1 104 ? 2.350 -8.869 9.091 1.00 87.25 104 GLU A N 1
ATOM 799 C CA . GLU A 1 104 ? 1.839 -10.238 9.039 1.00 87.25 104 GLU A CA 1
ATOM 800 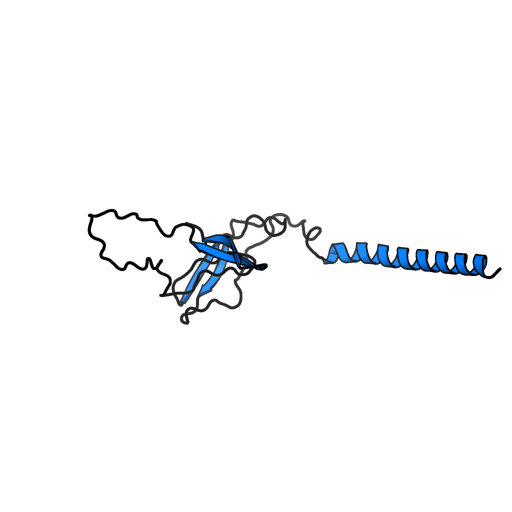C C . GLU A 1 104 ? 1.146 -10.581 7.712 1.00 87.25 104 GLU A C 1
ATOM 802 O O . GLU A 1 104 ? 0.937 -11.758 7.431 1.00 87.25 104 GLU A O 1
ATOM 807 N N . CYS A 1 105 ? 0.818 -9.594 6.872 1.00 86.75 105 CYS A N 1
ATOM 808 C CA . CYS A 1 105 ? 0.171 -9.830 5.583 1.00 86.75 105 CYS A CA 1
ATOM 809 C C . CYS A 1 105 ? 1.208 -10.286 4.547 1.00 86.75 105 CYS A C 1
ATOM 811 O O . CYS A 1 105 ? 1.747 -9.487 3.777 1.00 86.75 105 CYS A O 1
ATOM 813 N N . ILE A 1 106 ? 1.485 -11.590 4.531 1.00 85.69 106 ILE A N 1
ATOM 814 C CA . ILE A 1 106 ? 2.401 -12.232 3.582 1.00 85.69 106 ILE A CA 1
ATOM 815 C C . ILE A 1 106 ? 1.658 -12.773 2.348 1.00 85.69 106 ILE A C 1
ATOM 817 O O . ILE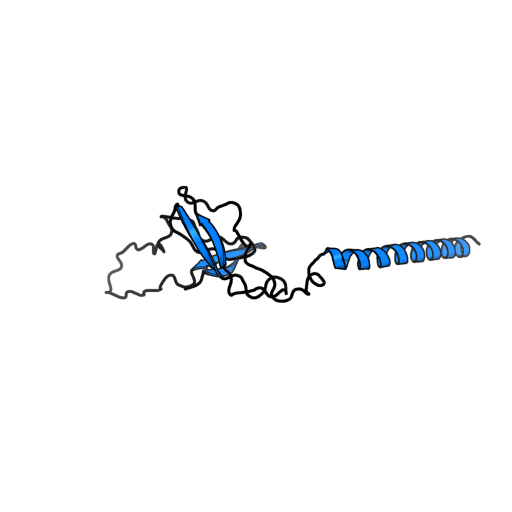 A 1 106 ? 0.512 -13.218 2.463 1.00 85.69 106 ILE A O 1
ATOM 821 N N . PRO A 1 107 ? 2.286 -12.753 1.160 1.00 83.12 107 PRO A N 1
ATOM 822 C CA . PRO A 1 107 ? 1.710 -13.356 -0.037 1.00 83.12 107 PRO A CA 1
ATOM 823 C C . PRO A 1 107 ? 1.693 -14.889 0.078 1.00 83.12 107 PRO A C 1
ATOM 825 O O . PRO A 1 107 ? 2.694 -15.496 0.463 1.00 83.12 107 PRO A O 1
ATOM 828 N N . LEU A 1 108 ? 0.571 -15.520 -0.287 1.00 77.88 108 LEU A N 1
ATOM 829 C CA . LEU A 1 108 ? 0.386 -16.982 -0.214 1.00 77.88 108 LEU A CA 1
ATOM 830 C C . LEU A 1 108 ? 1.238 -17.733 -1.241 1.00 77.88 108 LEU A C 1
ATOM 832 O O . LEU A 1 108 ? 1.759 -18.813 -0.971 1.00 77.88 108 LEU A O 1
ATOM 836 N N . ASN A 1 109 ? 1.410 -17.138 -2.419 1.00 65.25 109 ASN A N 1
ATOM 837 C CA . ASN A 1 109 ? 2.310 -17.649 -3.436 1.00 65.25 109 ASN A CA 1
ATOM 838 C C . ASN A 1 109 ? 3.633 -16.893 -3.323 1.00 65.25 109 ASN A C 1
ATOM 840 O O . ASN A 1 109 ? 3.715 -15.725 -3.704 1.00 65.25 109 ASN A O 1
ATOM 844 N N . GLY A 1 110 ? 4.701 -17.570 -2.894 1.00 57.81 110 GLY A N 1
ATOM 845 C CA . GLY A 1 110 ? 6.084 -17.068 -2.962 1.00 57.81 110 GLY A CA 1
ATOM 846 C C . GLY A 1 110 ? 6.604 -16.807 -4.390 1.00 57.81 110 GLY A C 1
ATOM 847 O O . GLY A 1 110 ? 7.810 -16.749 -4.601 1.00 57.81 110 GLY A O 1
ATOM 848 N N . SER A 1 111 ? 5.713 -16.679 -5.374 1.00 49.94 111 SER A N 1
ATOM 849 C CA . SER A 1 111 ? 5.965 -16.753 -6.812 1.00 49.94 111 SER A CA 1
ATOM 850 C C . SER A 1 111 ? 5.186 -15.706 -7.620 1.00 49.94 111 SER A C 1
ATOM 852 O O . SER A 1 111 ? 4.803 -15.966 -8.751 1.00 49.94 111 SER A O 1
ATOM 854 N N . HIS A 1 112 ? 4.926 -14.519 -7.065 1.00 49.66 112 HIS A N 1
ATOM 855 C CA . HIS A 1 112 ? 4.423 -13.377 -7.849 1.00 49.66 112 HIS A CA 1
ATOM 856 C C . HIS A 1 112 ? 5.202 -12.078 -7.595 1.00 49.66 112 HIS A C 1
ATOM 858 O O . HIS A 1 112 ? 4.696 -10.988 -7.843 1.00 49.66 112 HIS A O 1
ATOM 864 N N . LYS A 1 113 ? 6.481 -12.180 -7.207 1.00 49.19 113 LYS A N 1
ATOM 865 C CA . LYS A 1 113 ? 7.432 -11.080 -7.465 1.00 49.19 113 LYS A CA 1
ATOM 866 C C . LYS A 1 113 ? 7.579 -10.773 -8.963 1.00 49.19 113 LYS A C 1
ATOM 868 O O . LYS A 1 113 ? 8.111 -9.739 -9.324 1.00 49.19 113 LYS A O 1
ATOM 873 N N . GLU A 1 114 ? 7.097 -11.658 -9.833 1.00 49.78 114 GLU A N 1
ATOM 874 C CA . GLU A 1 114 ? 7.287 -11.545 -11.277 1.00 49.78 114 GLU A CA 1
ATOM 875 C C . GLU A 1 114 ? 6.200 -10.727 -11.994 1.00 49.78 114 GLU A C 1
ATOM 877 O O . GLU A 1 114 ? 6.429 -10.294 -13.116 1.00 49.78 114 GLU A O 1
ATOM 882 N N . TYR A 1 115 ? 5.035 -10.467 -11.378 1.00 48.06 115 TYR A N 1
ATOM 883 C CA . TYR A 1 115 ? 3.909 -9.867 -12.120 1.00 48.06 115 TYR A CA 1
ATOM 884 C C . TYR A 1 115 ? 3.507 -8.444 -11.706 1.00 48.06 115 TYR A C 1
ATOM 886 O O . TYR A 1 115 ? 2.775 -7.797 -12.446 1.00 48.06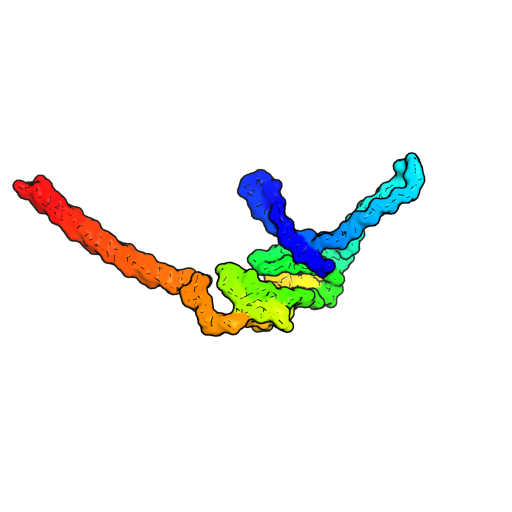 115 TYR A O 1
ATOM 894 N N . LEU A 1 116 ? 3.960 -7.931 -10.557 1.00 48.81 116 LEU A N 1
ATOM 895 C CA . LEU A 1 116 ? 3.539 -6.609 -10.055 1.00 48.81 116 LEU A CA 1
ATOM 896 C C . LEU A 1 116 ? 4.665 -5.763 -9.464 1.00 48.81 116 LEU A C 1
ATOM 898 O O . LEU A 1 116 ? 4.387 -4.770 -8.788 1.00 48.81 116 LEU A O 1
ATOM 902 N N . ASP A 1 117 ? 5.917 -6.129 -9.716 1.00 47.31 117 ASP A N 1
ATOM 903 C CA . ASP A 1 117 ? 6.999 -5.168 -9.570 1.00 47.31 117 ASP A CA 1
ATOM 904 C C . ASP A 1 117 ? 7.142 -4.424 -10.908 1.00 47.31 117 ASP A C 1
ATOM 906 O O . ASP A 1 117 ? 7.342 -5.078 -11.939 1.00 47.31 117 ASP A O 1
ATOM 910 N N . PRO A 1 118 ? 7.060 -3.078 -10.945 1.00 51.50 118 PRO A N 1
ATOM 911 C CA . PRO A 1 118 ? 7.447 -2.317 -12.138 1.00 51.50 118 PRO A CA 1
ATOM 912 C C . PRO A 1 118 ? 8.871 -2.672 -12.608 1.00 51.50 118 PRO A C 1
ATOM 914 O O . PRO A 1 118 ? 9.170 -2.555 -13.795 1.00 51.50 118 PRO A O 1
ATOM 917 N N . GLU A 1 119 ? 9.692 -3.227 -11.712 1.00 51.59 119 GLU A N 1
ATOM 918 C CA . GLU A 1 119 ? 11.064 -3.667 -11.950 1.00 51.59 119 GLU A CA 1
ATOM 919 C C . GLU A 1 119 ? 11.198 -4.766 -13.025 1.00 51.59 119 GLU A C 1
ATOM 921 O O . GLU A 1 119 ? 12.161 -4.747 -13.787 1.00 51.59 119 GLU A O 1
ATOM 926 N N . TYR A 1 120 ? 10.227 -5.681 -13.188 1.00 50.88 120 TYR A N 1
ATOM 927 C CA . TYR A 1 120 ? 10.293 -6.682 -14.274 1.00 50.88 120 TYR A CA 1
ATOM 928 C C . TYR A 1 120 ? 9.875 -6.102 -15.640 1.00 50.88 120 TYR A C 1
ATOM 930 O O . TYR A 1 120 ? 10.360 -6.531 -16.692 1.00 50.88 120 TYR A O 1
ATOM 938 N N . SER A 1 121 ? 9.012 -5.078 -15.643 1.00 54.41 121 SER A N 1
ATOM 939 C CA . SER A 1 121 ? 8.586 -4.399 -16.875 1.00 54.41 121 SER A CA 1
ATOM 940 C C . SER A 1 121 ? 9.653 -3.451 -17.444 1.00 54.41 121 SER A C 1
ATOM 942 O O . SER A 1 121 ? 9.684 -3.217 -18.657 1.00 54.41 121 SER A O 1
ATOM 944 N N . ASP A 1 122 ? 10.575 -2.971 -16.603 1.00 60.50 122 ASP A N 1
ATOM 945 C CA . ASP A 1 122 ? 11.589 -1.985 -16.992 1.00 60.50 122 ASP A CA 1
ATOM 946 C C . ASP A 1 122 ? 12.678 -2.560 -17.914 1.00 60.50 122 ASP A C 1
ATOM 948 O O . ASP A 1 122 ? 13.125 -1.892 -18.858 1.00 60.50 122 ASP A O 1
ATOM 952 N N . TYR A 1 123 ? 13.077 -3.821 -17.718 1.00 68.69 123 TYR A N 1
ATOM 953 C CA . TYR A 1 123 ? 14.097 -4.453 -18.566 1.00 68.69 123 TYR A CA 1
ATOM 954 C C . TYR A 1 123 ? 13.599 -4.673 -19.995 1.00 68.69 123 TYR A C 1
ATOM 956 O O . TYR A 1 123 ? 14.324 -4.423 -20.961 1.00 68.69 123 TYR A O 1
ATOM 964 N N . THR A 1 124 ? 12.340 -5.087 -20.134 1.00 76.50 124 THR A N 1
ATOM 965 C CA . THR A 1 124 ? 11.729 -5.344 -21.441 1.00 76.50 124 THR A CA 1
ATOM 966 C C . THR A 1 124 ? 11.609 -4.046 -22.238 1.00 76.50 124 THR A C 1
ATOM 968 O O . THR A 1 124 ? 12.040 -3.987 -23.391 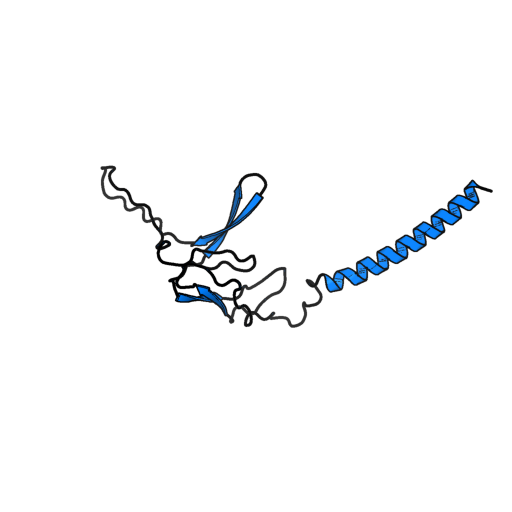1.00 76.50 124 THR A O 1
ATOM 971 N N . HIS A 1 125 ? 11.109 -2.974 -21.618 1.00 80.56 125 HIS A N 1
ATOM 972 C CA . HIS A 1 125 ? 10.969 -1.673 -22.276 1.00 80.56 125 HIS A CA 1
ATOM 973 C C . HIS A 1 125 ? 12.322 -1.091 -22.727 1.00 80.56 125 HIS A C 1
ATOM 975 O O . HIS A 1 125 ? 12.437 -0.550 -23.830 1.00 80.56 125 HIS A O 1
ATOM 981 N N . SER A 1 126 ? 13.368 -1.266 -21.917 1.00 83.06 126 SER A N 1
ATOM 982 C CA . SER A 1 126 ? 14.713 -0.761 -22.218 1.00 83.06 126 SER A CA 1
ATOM 983 C C . SER A 1 126 ? 15.334 -1.414 -23.458 1.00 83.06 126 SER A C 1
ATOM 985 O O . SER A 1 126 ? 15.919 -0.723 -24.295 1.00 83.06 126 SER A O 1
ATOM 987 N N . ILE A 1 127 ? 15.172 -2.731 -23.627 1.00 90.50 127 ILE A N 1
ATOM 988 C CA . ILE A 1 127 ? 15.713 -3.462 -24.785 1.00 90.50 127 ILE A CA 1
ATOM 989 C C . ILE A 1 127 ? 15.018 -3.022 -26.080 1.00 90.50 127 ILE A C 1
ATOM 991 O O . ILE A 1 127 ? 15.692 -2.752 -27.079 1.00 90.50 127 ILE A O 1
ATOM 995 N N . TYR A 1 128 ? 13.686 -2.891 -26.060 1.00 92.56 128 TYR A N 1
ATOM 996 C CA . TYR A 1 128 ? 12.935 -2.398 -27.216 1.00 92.56 128 TYR A CA 1
ATOM 997 C C . TYR A 1 128 ? 13.350 -0.972 -27.588 1.00 92.56 128 TYR A C 1
ATOM 999 O O . TYR A 1 128 ? 13.616 -0.697 -28.758 1.00 92.56 128 TYR A O 1
ATOM 1007 N N . PHE A 1 129 ? 13.478 -0.076 -26.610 1.00 93.94 129 PHE A N 1
ATOM 1008 C CA . PHE A 1 129 ? 13.864 1.313 -26.854 1.00 93.94 129 PHE A CA 1
ATOM 1009 C C . PHE A 1 129 ? 15.233 1.443 -27.545 1.00 93.94 129 PHE A C 1
ATOM 1011 O O . PHE A 1 129 ? 15.375 2.185 -28.524 1.00 93.94 129 PHE A O 1
ATOM 1018 N N . ILE A 1 130 ? 16.234 0.685 -27.085 1.00 95.94 130 ILE A N 1
ATOM 1019 C CA . ILE A 1 130 ? 17.579 0.686 -27.679 1.00 95.94 130 ILE A CA 1
ATOM 1020 C C . ILE A 1 130 ? 17.539 0.117 -29.104 1.00 95.94 130 ILE A C 1
ATOM 1022 O O . ILE A 1 130 ? 18.091 0.723 -30.026 1.00 95.94 130 ILE A O 1
ATOM 1026 N N . GLY A 1 131 ? 16.847 -1.009 -29.311 1.00 96.06 131 GLY A N 1
ATOM 1027 C CA . GLY A 1 131 ? 16.743 -1.643 -30.628 1.00 96.06 131 GLY A CA 1
ATOM 1028 C C . GLY A 1 131 ? 16.048 -0.756 -31.665 1.00 96.06 131 GLY A C 1
ATOM 1029 O O . GLY A 1 131 ? 16.519 -0.637 -32.803 1.00 96.06 131 GLY A O 1
ATOM 1030 N N . TYR A 1 132 ? 14.976 -0.068 -31.267 1.00 96.50 132 TYR A N 1
ATOM 1031 C CA . TYR A 1 132 ? 14.283 0.882 -32.137 1.00 96.50 132 TYR A CA 1
ATOM 1032 C C . TYR A 1 132 ? 15.135 2.111 -32.447 1.00 96.50 132 TYR A C 1
ATOM 1034 O O . TYR A 1 132 ? 15.162 2.547 -33.596 1.00 96.50 132 TYR A O 1
ATOM 1042 N N . SER A 1 133 ? 15.885 2.629 -31.472 1.00 97.38 133 SER A N 1
ATOM 1043 C CA . SER A 1 133 ? 16.776 3.777 -31.683 1.00 97.38 133 SER A CA 1
ATOM 1044 C C . SER A 1 133 ? 17.854 3.479 -32.729 1.00 97.38 133 SER A C 1
ATOM 1046 O O . SER A 1 133 ? 18.058 4.270 -33.648 1.00 97.38 133 SER A O 1
ATOM 1048 N N . ILE A 1 134 ? 18.500 2.311 -32.643 1.00 97.56 134 ILE A N 1
ATOM 1049 C CA . ILE A 1 134 ? 19.520 1.885 -33.616 1.00 97.56 134 ILE A CA 1
ATOM 1050 C C . ILE A 1 134 ? 18.893 1.697 -35.001 1.00 97.56 134 ILE A C 1
ATOM 1052 O O . ILE A 1 134 ? 19.420 2.208 -35.988 1.00 97.56 134 ILE A O 1
ATOM 1056 N N . SER A 1 135 ? 17.739 1.027 -35.071 1.00 98.06 135 SER A N 1
ATOM 1057 C CA . SER A 1 135 ? 17.030 0.784 -36.335 1.00 98.06 135 SER A CA 1
ATOM 1058 C C . SER A 1 135 ? 16.644 2.089 -37.037 1.00 98.06 135 SER A C 1
ATOM 1060 O O . SER A 1 135 ? 16.865 2.235 -38.240 1.00 98.06 135 SER A O 1
ATOM 1062 N N . LEU A 1 136 ? 16.117 3.063 -36.286 1.00 97.31 136 LEU A N 1
ATOM 1063 C CA . LEU A 1 136 ? 15.768 4.386 -36.807 1.00 97.31 136 LEU A CA 1
ATOM 1064 C C . LEU A 1 136 ? 17.007 5.162 -37.266 1.00 97.31 136 LEU A C 1
ATOM 1066 O O . LEU A 1 136 ? 16.974 5.754 -38.341 1.00 97.31 136 LEU A O 1
ATOM 1070 N N . LEU A 1 137 ? 18.111 5.127 -36.513 1.00 98.12 137 LEU A N 1
ATOM 1071 C CA . LEU A 1 137 ? 19.363 5.788 -36.903 1.00 98.12 137 LEU A CA 1
ATOM 1072 C C . LEU A 1 137 ? 19.924 5.229 -38.214 1.00 98.12 137 LEU A C 1
ATOM 1074 O O . LEU A 1 137 ? 20.272 5.997 -39.111 1.00 98.12 137 LEU A O 1
ATOM 1078 N N . THR A 1 138 ? 19.979 3.904 -38.359 1.00 97.38 138 THR A N 1
ATOM 1079 C CA . THR A 1 138 ? 20.441 3.265 -39.599 1.00 97.38 138 THR A CA 1
ATOM 1080 C C . THR A 1 138 ? 19.541 3.621 -40.780 1.00 97.38 138 THR A C 1
ATOM 1082 O O . THR A 1 138 ? 20.041 3.938 -41.861 1.00 97.38 138 THR A O 1
ATOM 1085 N N . LEU A 1 139 ? 18.222 3.614 -40.576 1.00 96.94 139 LEU A N 1
ATOM 1086 C CA . LEU A 1 139 ? 17.256 3.956 -41.618 1.00 96.94 139 LEU A CA 1
ATOM 1087 C C . LEU A 1 139 ? 17.390 5.422 -42.051 1.00 96.94 139 LEU A C 1
ATOM 1089 O O . LEU A 1 139 ? 17.392 5.703 -43.249 1.00 96.94 139 LEU A O 1
ATOM 1093 N N . LEU A 1 140 ? 17.585 6.345 -41.106 1.00 97.62 140 LEU A N 1
ATOM 1094 C CA . LEU A 1 140 ? 17.823 7.758 -41.403 1.00 97.62 140 LEU A CA 1
ATOM 1095 C C . LEU A 1 140 ? 19.097 7.963 -42.226 1.00 97.62 140 LEU A C 1
ATOM 1097 O O . LEU A 1 140 ? 19.057 8.667 -43.231 1.00 97.62 140 LEU A O 1
ATOM 1101 N N . ILE A 1 141 ? 20.205 7.318 -41.850 1.00 97.81 141 ILE A N 1
ATOM 1102 C CA . ILE A 1 141 ? 21.467 7.403 -42.604 1.00 97.81 141 ILE A CA 1
ATOM 1103 C C . ILE A 1 141 ? 21.278 6.886 -44.034 1.00 97.81 141 ILE A C 1
ATOM 1105 O O . ILE A 1 141 ? 21.708 7.536 -44.984 1.00 97.81 141 ILE A O 1
ATOM 1109 N N . SER A 1 142 ? 20.598 5.750 -44.190 1.00 96.69 142 SER A N 1
ATOM 1110 C CA . SER A 1 142 ? 20.291 5.172 -45.503 1.00 96.69 142 SER A CA 1
ATOM 1111 C C . SER A 1 142 ? 19.499 6.145 -46.384 1.00 96.69 142 SER A C 1
ATOM 1113 O O . SER A 1 142 ? 19.878 6.410 -47.525 1.00 96.69 142 SER A O 1
ATOM 1115 N N . PHE A 1 143 ? 18.445 6.750 -45.833 1.00 97.12 143 PHE A N 1
ATOM 1116 C CA . PHE A 1 143 ? 17.623 7.717 -46.557 1.00 97.12 143 PHE A CA 1
ATOM 1117 C C . PHE A 1 143 ? 18.411 8.968 -46.961 1.00 97.12 143 PHE A C 1
ATOM 1119 O O . PHE A 1 143 ? 18.253 9.461 -48.073 1.00 97.12 143 PHE A O 1
ATOM 1126 N N . ILE A 1 144 ? 19.294 9.456 -46.087 1.00 97.50 144 ILE A N 1
ATOM 1127 C CA . ILE A 1 144 ? 20.158 10.605 -46.379 1.00 97.50 144 ILE A CA 1
ATOM 1128 C C . ILE A 1 144 ? 21.077 10.304 -47.566 1.00 97.50 144 ILE A C 1
ATOM 1130 O O . ILE A 1 144 ? 21.209 11.147 -48.447 1.00 97.50 144 ILE A O 1
ATOM 1134 N N . VAL A 1 145 ? 21.681 9.114 -47.624 1.00 96.69 145 VAL A N 1
ATOM 1135 C CA . VAL A 1 145 ? 22.546 8.732 -48.751 1.00 96.69 145 VAL A CA 1
ATOM 1136 C C . VAL A 1 145 ? 21.752 8.679 -50.054 1.00 96.69 145 VAL A C 1
ATOM 1138 O O . VAL A 1 145 ? 22.186 9.288 -51.023 1.00 96.69 145 VAL 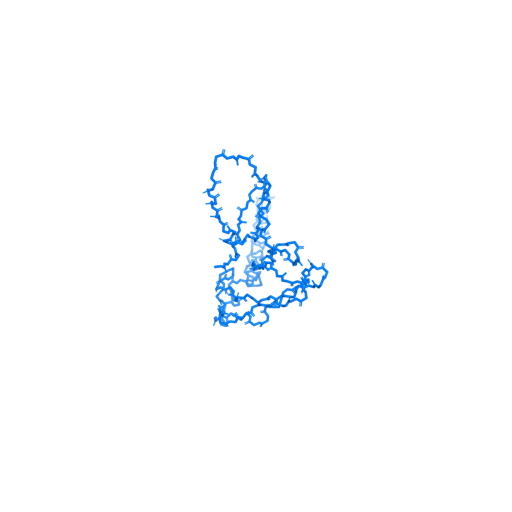A O 1
ATOM 1141 N N . PHE A 1 146 ? 20.582 8.032 -50.072 1.00 96.25 146 PHE A N 1
ATOM 1142 C CA . PHE A 1 146 ? 19.726 7.984 -51.268 1.00 96.25 146 PHE A CA 1
ATOM 1143 C C . PHE A 1 146 ? 19.153 9.336 -51.693 1.00 96.25 146 PHE A C 1
ATOM 1145 O O . PHE A 1 146 ? 18.771 9.502 -52.844 1.00 96.25 146 PHE A O 1
ATOM 1152 N N . TYR A 1 147 ? 19.003 10.274 -50.762 1.00 94.88 147 TYR A N 1
ATOM 1153 C CA . TYR A 1 147 ? 18.508 11.608 -51.080 1.00 94.88 147 TYR A CA 1
ATOM 1154 C C . TYR A 1 147 ? 19.624 12.536 -51.578 1.00 94.88 147 TYR A C 1
ATOM 1156 O O . TYR A 1 147 ? 19.371 13.418 -52.396 1.00 94.88 147 TYR A O 1
ATOM 1164 N N . LEU A 1 148 ? 20.844 12.380 -51.056 1.00 92.88 148 LEU A N 1
ATOM 1165 C CA . LEU A 1 148 ? 21.985 13.229 -51.404 1.00 92.88 148 LEU A CA 1
ATOM 1166 C C . LEU A 1 148 ? 22.727 12.785 -52.673 1.00 92.88 148 LEU A C 1
ATOM 1168 O O . LEU A 1 148 ? 23.333 13.643 -53.317 1.00 92.88 148 LEU A O 1
ATOM 1172 N N . PHE A 1 149 ? 22.719 11.491 -53.001 1.00 88.06 149 PHE A N 1
ATOM 1173 C CA . PHE A 1 149 ? 23.307 10.915 -54.218 1.00 88.06 149 PHE A CA 1
ATOM 1174 C C . PHE A 1 149 ? 22.223 10.485 -55.201 1.00 88.06 149 PHE A C 1
ATOM 1176 O O . PHE A 1 149 ? 22.381 10.802 -56.402 1.00 88.06 149 PHE A O 1
#

Sequence (149 aa):
MGCRVDTYSIGSSVVESCTKGDCLTQSLVIGTTRLLLQTVECLFDLGCTPLFDKISCWPGGQPNTLIIIPCFDEFRGIKYDITKNATRFCYANKTWASKADYNECIPLNGSHKEYLDPEYSDYTHSIYFIGYSISLLTLLISFIVFYLF

pLDDT: mean 72.01, std 20.33, range [33.25, 98.12]

Foldseek 3Di:
DAWDFDWDDDDPDTDTATDDPDPPPPPPDDDDDPDDDDPSPPVAPQAAHFDDPVQDTRHTDHAQDKGKDFHDQDDPRFGWDRVDIKIWHTHNVRDTDPDIRCVRTHTPDPPPVCPPDVVNVVVVVVVVVVVVVVVVVVVVVVVCVVVVD